Protein AF-M4B0E3-F1 (afdb_monomer)

Mean predicted aligned error: 4.86 Å

Organism: Xiphophorus maculatus (NCBI:txid8083)

pLDDT: mean 93.45, std 7.72, range [68.69, 98.56]

Solvent-accessible surface area (backbone atoms only — not comparable to full-atom values): 4027 Å² total; per-residue (Å²): 134,87,82,84,80,48,72,67,58,53,52,55,49,52,53,53,50,52,53,54,49,48,56,53,49,51,54,52,55,51,49,53,73,73,40,93,73,63,94,87,57,75,88,70,52,75,69,54,44,53,54,49,42,53,55,48,51,51,53,55,52,66,72,73,110

Sequence (65 aa):
RRRIITGVQRQAANVRERKRMFSLNEAFDELRRKVPTFAYEKRLSRIETLRLAIVYISFMMDLLE

Secondary structure (DSSP, 8-state):
-PPPPPHHHHHHHHHHHHHHHHHHHHHHHHHHHHS---TTSPPPPHHHHHHHHHHHHHHHHHHT-

Foldseek 3Di:
DDDDQDPVNVVVVVVVVVVVVVVVVVVLVVLQVVFDDDPPDDDDDSVRSVVRSVVVVVVVVVVVD

Radius of gyration: 19.0 Å; Cα contact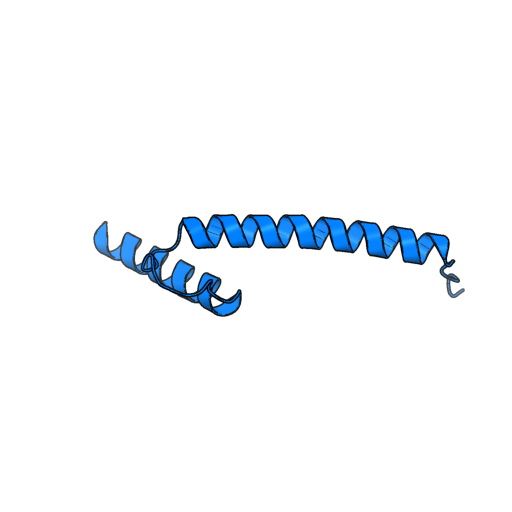s (8 Å, |Δi|>4): 13; chains: 1; bounding box: 41×46×44 Å

Structure (mmCIF, N/CA/C/O backbone):
data_AF-M4B0E3-F1
#
_entry.id   AF-M4B0E3-F1
#
loop_
_atom_site.group_PDB
_atom_site.id
_atom_site.type_symbol
_atom_site.label_atom_id
_atom_site.label_alt_id
_atom_site.label_comp_id
_atom_site.label_asym_id
_atom_site.label_entity_id
_atom_site.label_seq_id
_atom_site.pdbx_PDB_ins_code
_atom_site.Cartn_x
_atom_site.Cartn_y
_atom_site.Cartn_z
_atom_site.occupancy
_atom_site.B_iso_or_equiv
_atom_site.auth_seq_id
_atom_site.auth_comp_id
_atom_site.auth_asym_id
_atom_site.auth_atom_id
_atom_site.pdbx_PDB_model_num
ATOM 1 N N . ARG A 1 1 ? 19.066 -30.199 -18.433 1.00 68.69 1 ARG A N 1
ATOM 2 C CA . ARG A 1 1 ? 19.351 -29.056 -19.342 1.00 68.69 1 ARG A CA 1
ATOM 3 C C . ARG A 1 1 ? 18.937 -27.755 -18.654 1.00 68.69 1 ARG A C 1
ATOM 5 O O . ARG A 1 1 ? 17.761 -27.620 -18.346 1.00 68.69 1 ARG A O 1
ATOM 12 N N . ARG A 1 2 ? 19.858 -26.819 -18.377 1.00 71.12 2 ARG A N 1
ATOM 13 C CA . ARG A 1 2 ? 19.494 -25.472 -17.886 1.00 71.12 2 ARG A CA 1
ATOM 14 C C . ARG A 1 2 ? 18.995 -24.633 -19.059 1.00 71.12 2 ARG A C 1
ATOM 16 O O . ARG A 1 2 ? 19.673 -24.539 -20.075 1.00 71.12 2 ARG A O 1
ATOM 23 N N . ARG A 1 3 ? 17.805 -24.049 -18.925 1.00 80.50 3 ARG A N 1
ATOM 24 C CA . ARG A 1 3 ? 17.244 -23.128 -19.918 1.00 80.50 3 ARG A CA 1
ATOM 25 C C . ARG A 1 3 ? 18.022 -21.813 -19.845 1.00 80.50 3 ARG A C 1
ATOM 27 O O . ARG A 1 3 ? 18.067 -21.199 -18.783 1.00 80.50 3 ARG A O 1
ATOM 34 N N . ILE A 1 4 ? 18.646 -21.399 -20.945 1.00 86.31 4 ILE A N 1
ATOM 35 C CA . ILE A 1 4 ? 19.314 -20.096 -21.028 1.00 86.31 4 ILE A CA 1
ATOM 36 C C . ILE A 1 4 ? 18.226 -19.035 -21.217 1.00 86.31 4 ILE A C 1
ATOM 38 O O . ILE A 1 4 ? 17.487 -19.077 -22.199 1.00 86.31 4 ILE A O 1
ATOM 42 N N . ILE A 1 5 ? 18.097 -18.118 -20.257 1.00 87.94 5 ILE A N 1
ATOM 43 C CA . ILE A 1 5 ? 17.147 -17.002 -20.335 1.00 87.94 5 ILE A CA 1
ATOM 44 C C . ILE A 1 5 ? 17.744 -15.930 -21.244 1.00 87.94 5 ILE A C 1
ATOM 46 O O . ILE A 1 5 ? 18.816 -15.397 -20.952 1.00 87.94 5 ILE A O 1
ATOM 50 N N . THR A 1 6 ? 17.042 -15.591 -22.323 1.00 94.06 6 THR A N 1
ATOM 51 C CA . THR A 1 6 ? 17.478 -14.530 -23.238 1.00 94.06 6 THR A CA 1
ATOM 52 C C . THR A 1 6 ? 17.229 -13.142 -22.642 1.00 94.06 6 THR A C 1
ATOM 54 O O . THR A 1 6 ? 16.383 -12.961 -21.760 1.00 94.06 6 THR A O 1
ATOM 57 N N . GLY A 1 7 ? 17.937 -12.126 -23.148 1.00 94.75 7 GLY A N 1
ATOM 58 C CA . GLY A 1 7 ? 17.718 -10.732 -22.741 1.00 94.75 7 GLY A CA 1
ATOM 59 C C 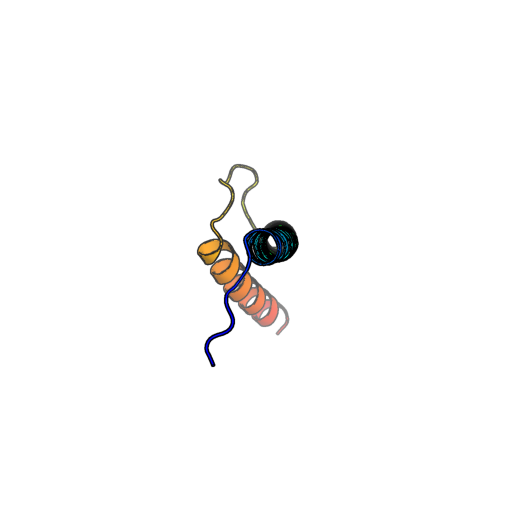. GLY A 1 7 ? 16.258 -10.287 -22.909 1.00 94.75 7 GLY A C 1
ATOM 60 O O . GLY A 1 7 ? 15.690 -9.691 -21.997 1.00 94.75 7 GLY A O 1
ATOM 61 N N . VAL A 1 8 ? 15.616 -10.687 -24.013 1.00 95.94 8 VAL A N 1
ATOM 62 C CA . VAL A 1 8 ? 14.196 -10.410 -24.297 1.00 95.94 8 VAL A CA 1
ATOM 63 C C . VAL A 1 8 ? 13.276 -11.056 -23.256 1.00 95.94 8 VAL A C 1
ATOM 65 O O . VAL A 1 8 ? 12.356 -10.413 -22.750 1.00 95.94 8 VAL A O 1
ATOM 68 N N . GLN A 1 9 ? 13.540 -12.308 -22.867 1.00 95.94 9 GLN A N 1
ATOM 69 C CA . GLN A 1 9 ? 12.758 -12.992 -21.830 1.00 95.94 9 GLN A CA 1
ATOM 70 C C . GLN A 1 9 ? 12.897 -12.311 -20.463 1.00 95.94 9 GLN A C 1
ATOM 72 O O . GLN A 1 9 ? 11.903 -12.170 -19.745 1.00 95.94 9 GLN A O 1
ATOM 77 N N . ARG A 1 10 ? 14.107 -11.848 -20.117 1.00 96.50 10 ARG A N 1
ATOM 78 C CA . ARG A 1 10 ? 14.359 -11.079 -18.889 1.00 96.50 10 ARG A CA 1
ATOM 79 C C . ARG A 1 10 ? 13.619 -9.741 -18.908 1.00 96.50 10 ARG A C 1
ATOM 81 O O . ARG A 1 10 ? 12.968 -9.395 -17.927 1.00 96.50 10 ARG A O 1
ATOM 88 N N . GLN A 1 11 ? 13.662 -9.018 -20.026 1.00 97.88 11 GLN A N 1
ATOM 89 C CA . GLN A 1 11 ? 12.948 -7.750 -20.179 1.00 97.88 11 GLN A CA 1
ATOM 90 C C . GLN A 1 11 ? 11.432 -7.937 -20.041 1.00 97.88 11 GLN A C 1
ATOM 92 O O . GLN A 1 11 ? 10.792 -7.213 -19.279 1.00 97.88 11 GLN A O 1
ATOM 97 N N . ALA A 1 12 ? 10.864 -8.951 -20.700 1.00 97.81 12 ALA A N 1
ATOM 98 C CA . ALA A 1 12 ? 9.445 -9.273 -20.583 1.00 97.81 12 ALA A CA 1
ATOM 99 C C . ALA A 1 12 ? 9.048 -9.621 -19.135 1.00 97.81 12 ALA A C 1
ATOM 101 O O . ALA A 1 12 ? 7.984 -9.213 -18.672 1.00 97.81 12 ALA A O 1
ATOM 102 N N . ALA A 1 13 ? 9.902 -10.339 -18.395 1.00 97.62 13 ALA A N 1
ATOM 103 C CA . ALA A 1 13 ? 9.681 -10.620 -16.976 1.00 97.62 13 ALA A CA 1
ATOM 104 C C . ALA A 1 13 ? 9.698 -9.346 -16.116 1.00 97.62 13 ALA A C 1
ATOM 106 O O . ALA A 1 13 ? 8.791 -9.153 -15.309 1.00 97.62 13 ALA A O 1
ATOM 107 N N . ASN A 1 14 ? 10.654 -8.442 -16.343 1.00 98.19 14 ASN A N 1
ATOM 108 C CA . ASN A 1 14 ? 10.738 -7.169 -15.622 1.00 98.19 14 ASN A CA 1
ATOM 109 C C . ASN A 1 14 ? 9.505 -6.281 -15.854 1.00 98.19 14 ASN A C 1
ATOM 111 O O . ASN A 1 14 ? 9.023 -5.640 -14.923 1.00 98.19 14 ASN A O 1
ATOM 115 N N . VAL A 1 15 ? 8.976 -6.245 -17.083 1.00 98.44 15 VAL A N 1
ATOM 116 C CA . VAL A 1 15 ? 7.745 -5.498 -17.401 1.00 98.44 15 VAL A CA 1
ATOM 117 C C . VAL A 1 15 ? 6.546 -6.076 -16.651 1.00 98.44 15 VAL A C 1
ATOM 119 O O . VAL A 1 15 ? 5.787 -5.322 -16.041 1.00 98.44 15 VAL A O 1
ATOM 122 N N . ARG A 1 16 ? 6.393 -7.408 -16.641 1.00 98.50 16 ARG A N 1
ATOM 123 C CA . ARG A 1 16 ? 5.318 -8.069 -15.883 1.00 98.50 16 ARG A CA 1
ATOM 124 C C . ARG A 1 16 ? 5.408 -7.757 -14.394 1.00 98.50 16 ARG A C 1
ATOM 126 O O . ARG A 1 16 ? 4.395 -7.421 -13.786 1.00 98.50 16 ARG A O 1
ATOM 13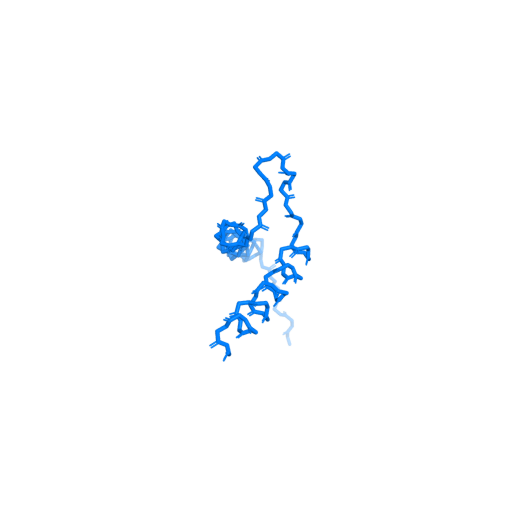3 N N . GLU A 1 17 ? 6.610 -7.806 -13.832 1.00 98.38 17 GLU A N 1
ATOM 134 C CA . GLU A 1 17 ? 6.812 -7.527 -12.414 1.00 98.38 17 GLU A CA 1
ATOM 135 C C . GLU A 1 17 ? 6.506 -6.074 -12.054 1.00 98.38 17 GLU A C 1
ATOM 137 O O . GLU A 1 17 ? 5.835 -5.803 -11.059 1.00 98.38 17 GLU A O 1
ATOM 142 N N . ARG A 1 18 ? 6.911 -5.131 -12.909 1.00 98.56 18 ARG A N 1
ATOM 143 C CA . ARG A 1 18 ? 6.575 -3.716 -12.737 1.00 98.56 18 ARG A CA 1
ATOM 144 C C . ARG A 1 18 ? 5.063 -3.493 -12.744 1.00 98.56 18 ARG A C 1
ATOM 146 O O . ARG A 1 18 ? 4.566 -2.762 -11.893 1.00 98.56 18 ARG A O 1
ATOM 153 N N . LYS A 1 19 ? 4.331 -4.149 -13.654 1.00 98.50 19 LYS A N 1
ATOM 154 C CA . LYS A 1 19 ? 2.862 -4.076 -13.703 1.00 98.50 19 LYS A CA 1
ATOM 155 C C . LYS A 1 19 ? 2.226 -4.663 -12.439 1.00 98.50 19 LYS A C 1
ATOM 157 O O . LYS A 1 19 ? 1.343 -4.038 -11.866 1.00 98.50 19 LYS A O 1
ATOM 162 N N . ARG A 1 20 ? 2.722 -5.809 -11.958 1.00 98.44 20 ARG A N 1
ATOM 163 C CA . ARG A 1 20 ? 2.268 -6.415 -10.695 1.00 98.44 20 ARG A CA 1
ATOM 164 C C . ARG A 1 20 ? 2.479 -5.473 -9.505 1.00 98.44 20 ARG A C 1
ATOM 166 O O . ARG A 1 20 ? 1.578 -5.295 -8.692 1.00 98.44 20 ARG A O 1
ATOM 173 N N . MET A 1 21 ? 3.658 -4.855 -9.412 1.00 98.38 21 MET A N 1
ATOM 174 C CA . MET A 1 21 ? 3.979 -3.892 -8.353 1.00 98.38 21 MET A CA 1
ATOM 175 C C . MET A 1 21 ? 3.146 -2.614 -8.436 1.00 98.38 21 MET A C 1
ATOM 177 O O . MET A 1 21 ? 2.787 -2.074 -7.393 1.00 98.38 21 MET A O 1
ATOM 181 N N . PHE A 1 22 ? 2.815 -2.144 -9.640 1.00 98.38 22 PHE A N 1
ATOM 182 C CA . PHE A 1 22 ? 1.915 -1.006 -9.819 1.00 98.38 22 PHE A CA 1
ATOM 183 C C . PHE A 1 22 ? 0.537 -1.291 -9.208 1.00 98.38 22 PHE A C 1
ATOM 185 O O . PHE A 1 22 ? 0.109 -0.544 -8.333 1.00 98.38 22 PHE A O 1
ATOM 192 N N . SER A 1 23 ? -0.091 -2.415 -9.571 1.00 98.25 23 SER A N 1
ATOM 193 C CA . SER A 1 23 ? -1.391 -2.813 -9.009 1.00 98.25 23 SER A CA 1
ATOM 194 C C . SER A 1 23 ? -1.343 -2.998 -7.487 1.00 98.25 23 SER A C 1
ATOM 196 O O . SER A 1 23 ? -2.266 -2.603 -6.784 1.00 98.25 23 SER A O 1
ATOM 198 N N . LEU A 1 24 ? -0.244 -3.543 -6.948 1.00 98.06 24 LEU A N 1
ATOM 199 C CA . LEU A 1 24 ? -0.065 -3.659 -5.497 1.00 98.06 24 LEU A CA 1
ATOM 200 C C . LEU A 1 24 ? 0.010 -2.285 -4.811 1.00 98.06 24 LEU A C 1
ATOM 202 O O . LEU A 1 24 ? -0.553 -2.099 -3.735 1.00 98.06 24 LEU A O 1
ATOM 206 N N . ASN A 1 25 ? 0.728 -1.331 -5.405 1.00 97.38 25 ASN A N 1
ATOM 207 C CA . ASN A 1 25 ? 0.848 0.015 -4.849 1.00 97.38 25 ASN A CA 1
ATOM 208 C C . ASN A 1 25 ? -0.490 0.758 -4.864 1.00 97.38 25 ASN A C 1
ATOM 210 O O . ASN A 1 25 ? -0.813 1.416 -3.879 1.00 97.38 25 ASN A O 1
ATOM 214 N N . GLU A 1 26 ? -1.267 0.607 -5.936 1.00 98.12 26 GLU A N 1
ATOM 215 C CA . GLU A 1 26 ? -2.607 1.182 -6.059 1.00 98.12 26 GLU A CA 1
ATOM 216 C C . GLU A 1 26 ? -3.546 0.668 -4.959 1.00 98.12 26 GLU A C 1
ATOM 218 O O . GLU A 1 26 ? -4.152 1.472 -4.252 1.00 98.12 26 GLU A O 1
ATOM 223 N N . ALA A 1 27 ? -3.570 -0.648 -4.718 1.00 98.12 27 ALA A N 1
ATOM 224 C CA . ALA A 1 27 ? -4.347 -1.241 -3.627 1.00 98.12 27 ALA A CA 1
ATOM 225 C C . ALA A 1 27 ? -3.911 -0.722 -2.242 1.00 98.12 27 ALA A C 1
ATOM 227 O O . ALA A 1 27 ? -4.735 -0.453 -1.370 1.00 98.12 27 ALA A O 1
ATOM 228 N N . PHE A 1 28 ? -2.606 -0.525 -2.035 1.00 97.62 28 PHE A N 1
ATOM 229 C CA . PHE A 1 28 ? -2.088 0.083 -0.808 1.00 97.62 28 PHE A CA 1
ATOM 230 C C . PHE A 1 28 ? -2.536 1.543 -0.640 1.00 97.62 28 PHE A C 1
ATOM 232 O O . PHE A 1 28 ? -2.761 1.988 0.484 1.00 97.62 28 PHE A O 1
ATOM 239 N N . ASP A 1 29 ? -2.648 2.299 -1.730 1.00 96.00 29 ASP A N 1
ATOM 240 C CA . ASP A 1 29 ? -3.121 3.685 -1.702 1.00 96.00 29 ASP A CA 1
ATOM 241 C C . ASP A 1 29 ? -4.629 3.795 -1.520 1.00 96.00 29 ASP A C 1
ATOM 243 O O . ASP A 1 29 ? -5.103 4.762 -0.923 1.00 96.00 29 ASP A O 1
ATOM 247 N N . GLU A 1 30 ? -5.386 2.810 -1.989 1.00 96.94 30 GLU A N 1
ATOM 248 C CA . GLU A 1 30 ? -6.795 2.672 -1.643 1.00 96.94 30 GLU A CA 1
ATOM 249 C C . GLU A 1 30 ? -6.972 2.357 -0.156 1.00 96.94 30 GLU A C 1
ATOM 251 O O . GLU A 1 30 ? -7.729 3.051 0.521 1.00 96.94 30 GLU A O 1
ATOM 256 N N . LEU A 1 31 ? -6.212 1.398 0.384 1.00 97.12 31 LEU A N 1
ATOM 257 C CA . LEU A 1 31 ? -6.271 1.062 1.806 1.00 97.12 31 LEU A CA 1
ATOM 258 C C . LEU A 1 31 ? -5.946 2.273 2.689 1.00 97.12 31 LEU A C 1
ATOM 260 O O . LEU A 1 31 ? -6.687 2.562 3.624 1.00 97.12 31 LEU A O 1
ATOM 264 N N . ARG A 1 32 ? -4.896 3.041 2.364 1.00 95.56 32 ARG A N 1
ATOM 265 C CA . ARG A 1 32 ? -4.550 4.272 3.103 1.00 95.56 32 ARG A CA 1
ATOM 266 C C . ARG A 1 32 ? -5.693 5.280 3.173 1.00 95.56 32 ARG A C 1
ATOM 268 O O . ARG A 1 32 ? -5.807 5.967 4.173 1.00 95.56 32 ARG A O 1
ATOM 275 N N . ARG A 1 33 ? -6.526 5.372 2.132 1.00 93.75 33 ARG A N 1
ATOM 276 C CA . ARG A 1 33 ? -7.689 6.276 2.106 1.00 93.75 33 ARG A CA 1
ATOM 277 C C . ARG A 1 33 ? -8.847 5.796 2.984 1.00 93.75 33 ARG A C 1
ATOM 279 O O . ARG A 1 33 ? -9.734 6.586 3.280 1.00 93.75 33 ARG A O 1
ATOM 286 N N . LYS A 1 34 ? -8.880 4.510 3.341 1.00 94.50 34 LYS A N 1
ATOM 287 C CA . LYS A 1 34 ? -9.927 3.903 4.180 1.00 94.50 34 LYS A CA 1
ATOM 288 C C . LYS A 1 34 ? -9.560 3.868 5.658 1.00 94.50 34 LYS A C 1
ATOM 290 O O . LYS A 1 34 ? -10.448 3.815 6.499 1.00 94.50 34 LYS A O 1
ATOM 295 N N . VAL A 1 35 ? -8.268 3.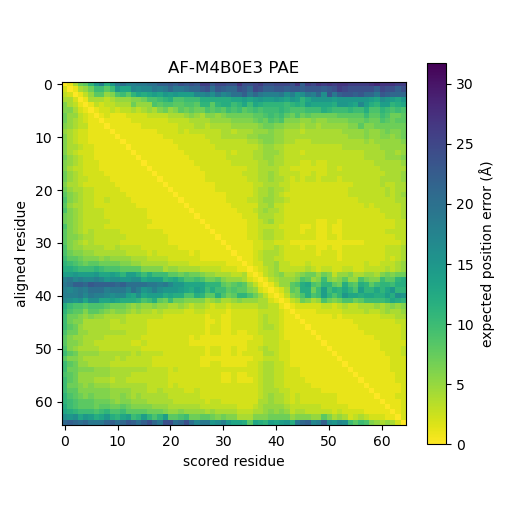859 5.959 1.00 93.81 35 VAL A N 1
ATOM 296 C CA . VAL A 1 35 ? -7.757 3.834 7.325 1.00 93.81 35 VAL A CA 1
ATOM 297 C C . VAL A 1 35 ? -7.769 5.259 7.901 1.00 93.81 35 VAL A C 1
ATOM 299 O O . VAL A 1 35 ? -7.375 6.187 7.195 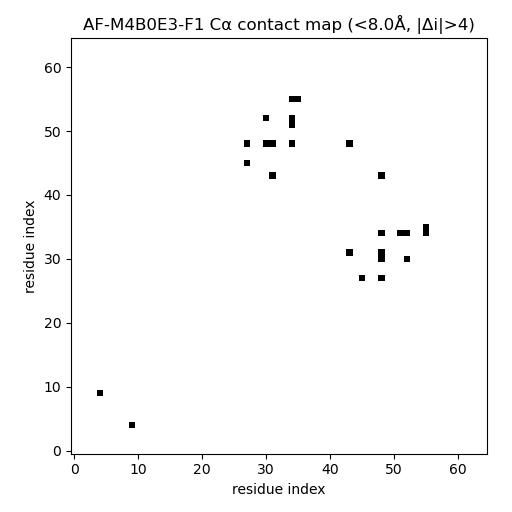1.00 93.81 35 VAL A O 1
ATOM 302 N N . PRO A 1 36 ? -8.206 5.465 9.157 1.00 92.56 36 PRO A N 1
ATOM 303 C CA . PRO A 1 36 ? -8.255 6.795 9.757 1.00 92.56 36 PRO A CA 1
ATOM 304 C C . PRO A 1 36 ? -6.847 7.371 9.963 1.00 92.56 36 PRO A C 1
ATOM 306 O O . PRO A 1 36 ? -6.015 6.760 10.627 1.00 92.56 36 PRO A O 1
ATOM 309 N N . THR A 1 37 ? -6.597 8.562 9.420 1.00 87.81 37 THR A N 1
ATOM 310 C CA . THR A 1 37 ? -5.358 9.341 9.606 1.00 87.81 37 THR A CA 1
ATOM 311 C C . THR A 1 37 ? -5.696 10.820 9.756 1.00 87.81 37 THR A C 1
ATOM 313 O O . THR A 1 37 ? -6.701 11.279 9.203 1.00 87.81 37 THR A O 1
ATOM 316 N N . PHE A 1 38 ? -4.858 11.601 10.436 1.00 79.50 38 PHE A N 1
ATOM 317 C CA . PHE A 1 38 ? -5.044 13.053 10.477 1.00 79.50 38 PHE A CA 1
ATOM 318 C C . PHE A 1 38 ? -4.651 13.692 9.135 1.00 79.50 38 PHE A C 1
ATOM 320 O O . PHE A 1 38 ? -3.713 13.264 8.470 1.00 79.50 38 PHE A O 1
ATOM 327 N N . ALA A 1 39 ? -5.351 14.754 8.722 1.00 69.06 39 ALA A N 1
ATOM 328 C CA . ALA A 1 39 ? -5.171 15.372 7.400 1.00 69.06 39 ALA A CA 1
ATOM 329 C C . ALA A 1 39 ? -3.760 15.948 7.145 1.00 69.06 39 ALA A C 1
ATOM 331 O O . ALA A 1 39 ? -3.362 16.120 5.995 1.00 69.06 39 ALA A O 1
ATOM 332 N N . TYR A 1 40 ? -3.006 16.246 8.206 1.00 73.62 40 TYR A N 1
ATOM 333 C CA . TYR A 1 40 ? -1.630 16.750 8.150 1.00 73.62 40 TYR A CA 1
ATOM 334 C C . TYR A 1 40 ? -0.575 15.649 8.339 1.00 73.62 40 TYR A C 1
ATOM 336 O O . TYR A 1 40 ? 0.623 15.942 8.366 1.00 73.62 40 TYR A O 1
ATOM 344 N N . GLU A 1 41 ? -0.984 14.388 8.496 1.00 77.44 41 GLU A N 1
ATOM 345 C CA . GLU A 1 41 ? -0.041 13.294 8.685 1.00 77.44 41 GLU A CA 1
ATOM 346 C C . GLU A 1 41 ? 0.668 12.915 7.391 1.00 77.44 41 GLU A C 1
ATOM 348 O O . GLU A 1 41 ? 0.127 12.903 6.283 1.00 77.44 41 GLU A O 1
ATOM 353 N N . LYS A 1 42 ? 1.938 12.555 7.560 1.00 83.88 42 LYS A N 1
ATOM 354 C CA . LYS A 1 42 ? 2.754 11.995 6.494 1.00 83.88 42 LYS A CA 1
ATOM 355 C C . LYS A 1 42 ? 2.117 10.701 5.976 1.00 83.88 42 LYS A C 1
ATOM 357 O O . LYS A 1 42 ? 1.603 9.893 6.743 1.00 83.88 42 LYS A O 1
ATOM 362 N N . ARG A 1 43 ? 2.257 10.445 4.669 1.00 89.69 43 ARG A N 1
ATOM 363 C CA . ARG A 1 43 ? 1.882 9.163 4.050 1.00 89.69 43 ARG A CA 1
ATOM 364 C C . ARG A 1 43 ? 2.501 7.985 4.811 1.00 89.69 43 ARG A C 1
ATOM 366 O O . ARG A 1 43 ? 3.725 7.845 4.846 1.00 89.69 43 ARG A O 1
ATOM 373 N N . LEU A 1 44 ? 1.640 7.114 5.331 1.00 93.19 44 LEU A N 1
ATOM 374 C CA . LEU A 1 44 ? 2.032 5.919 6.078 1.00 93.19 44 LEU A CA 1
ATOM 375 C C . LEU A 1 44 ? 2.867 4.953 5.229 1.00 93.19 44 LEU A C 1
ATOM 377 O O . LEU A 1 44 ? 2.557 4.688 4.058 1.00 93.19 44 LEU A O 1
ATOM 381 N N . SER A 1 45 ? 3.882 4.338 5.833 1.00 95.56 45 SER A N 1
ATOM 382 C CA . SER A 1 45 ? 4.590 3.204 5.233 1.00 95.56 45 SER A CA 1
ATOM 383 C C . SER A 1 45 ? 3.660 1.993 5.065 1.00 95.56 45 SER A C 1
ATOM 385 O O . SER A 1 45 ? 2.547 1.949 5.593 1.00 95.56 45 SER A O 1
ATOM 387 N N . ARG A 1 46 ? 4.090 0.981 4.298 1.00 96.00 46 ARG A N 1
ATOM 388 C CA . ARG A 1 46 ? 3.285 -0.237 4.079 1.00 96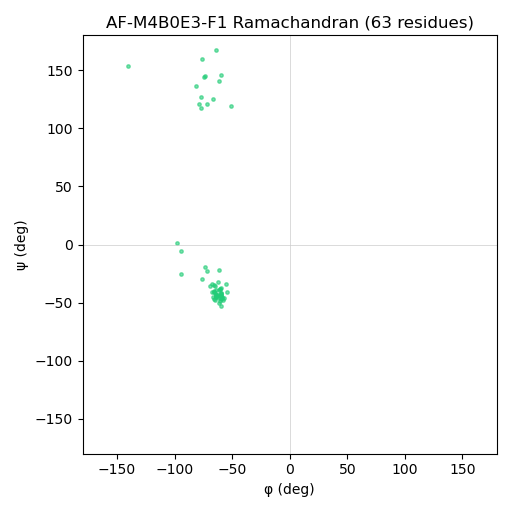.00 46 ARG A CA 1
ATOM 389 C C . ARG A 1 46 ? 2.974 -0.963 5.390 1.00 96.00 46 ARG A C 1
ATOM 391 O O . ARG A 1 46 ? 1.836 -1.364 5.594 1.00 96.00 46 ARG A O 1
ATOM 398 N N . ILE A 1 47 ? 3.965 -1.103 6.272 1.00 97.69 47 ILE A N 1
ATOM 399 C CA . ILE A 1 47 ? 3.781 -1.798 7.551 1.00 97.69 47 ILE A CA 1
ATOM 400 C C . ILE A 1 47 ? 2.852 -1.022 8.487 1.00 97.69 47 ILE A C 1
ATOM 402 O O . ILE A 1 47 ? 1.974 -1.624 9.097 1.00 97.69 47 ILE A O 1
ATOM 406 N N . GLU A 1 48 ? 2.989 0.303 8.549 1.00 95.75 48 GLU A N 1
ATOM 407 C CA . GLU A 1 48 ? 2.099 1.154 9.348 1.00 95.75 48 GLU A CA 1
ATOM 408 C C . GLU A 1 48 ? 0.661 1.090 8.829 1.00 95.75 48 GLU A C 1
ATOM 410 O O . GLU A 1 48 ? -0.255 0.898 9.619 1.00 95.75 48 GLU A O 1
ATOM 415 N N . THR A 1 49 ? 0.471 1.148 7.503 1.00 96.88 49 THR A N 1
ATOM 416 C CA . THR A 1 49 ? -0.860 1.039 6.877 1.00 96.88 49 THR A CA 1
ATOM 417 C C . THR A 1 49 ? -1.547 -0.273 7.267 1.00 96.88 49 THR A C 1
ATOM 419 O O . THR A 1 49 ? -2.712 -0.265 7.647 1.00 96.88 49 THR A O 1
ATOM 422 N N . LEU A 1 50 ? -0.829 -1.403 7.204 1.00 98.25 50 LEU A N 1
ATOM 423 C CA . LEU A 1 50 ? -1.387 -2.712 7.560 1.00 98.25 50 LEU A CA 1
ATOM 424 C C . LEU A 1 50 ? -1.714 -2.816 9.051 1.00 98.25 50 LEU A C 1
ATOM 426 O O . LEU A 1 50 ? -2.789 -3.289 9.406 1.00 98.25 50 LEU A O 1
ATOM 430 N N . ARG A 1 51 ? -0.804 -2.365 9.924 1.00 97.69 51 ARG A N 1
ATOM 431 C CA . ARG A 1 51 ? -1.027 -2.381 11.377 1.00 97.69 51 ARG A CA 1
ATOM 432 C C . ARG A 1 51 ? -2.248 -1.550 11.756 1.00 97.69 51 ARG A C 1
ATOM 434 O O . ARG A 1 51 ? -3.091 -2.029 12.505 1.00 97.69 51 ARG A O 1
ATOM 441 N N . LEU A 1 52 ? -2.361 -0.344 11.205 1.00 96.69 52 LEU A N 1
ATOM 442 C CA . LEU A 1 52 ? -3.467 0.553 11.509 1.00 96.69 52 LEU A CA 1
ATOM 443 C C . LEU A 1 52 ? -4.797 0.037 10.946 1.00 96.69 52 LEU A C 1
ATOM 445 O O . LEU A 1 52 ? -5.812 0.140 11.622 1.00 96.69 52 LEU A O 1
ATOM 449 N N . ALA A 1 53 ? -4.793 -0.596 9.767 1.00 98.06 53 ALA A N 1
ATOM 450 C CA . ALA A 1 53 ? -5.981 -1.256 9.225 1.00 98.06 53 ALA A CA 1
ATOM 451 C C . ALA A 1 53 ? -6.501 -2.377 10.139 1.00 98.06 53 ALA A C 1
ATOM 453 O O . ALA A 1 53 ? -7.701 -2.447 10.382 1.00 98.06 53 ALA A O 1
ATOM 454 N N . ILE A 1 54 ? -5.611 -3.225 10.670 1.00 98.19 54 ILE A N 1
ATOM 455 C CA . ILE A 1 54 ? -5.989 -4.306 11.597 1.00 98.19 54 ILE A CA 1
ATOM 456 C C . ILE A 1 54 ? -6.620 -3.723 12.864 1.00 98.19 54 ILE A C 1
ATOM 458 O O . ILE A 1 54 ? -7.720 -4.122 13.232 1.00 98.19 54 ILE A O 1
ATOM 462 N N . VAL A 1 55 ? -5.956 -2.744 13.488 1.00 97.50 55 VAL A N 1
ATOM 463 C CA . VAL A 1 55 ? -6.467 -2.079 14.698 1.00 97.50 55 VAL A CA 1
ATOM 4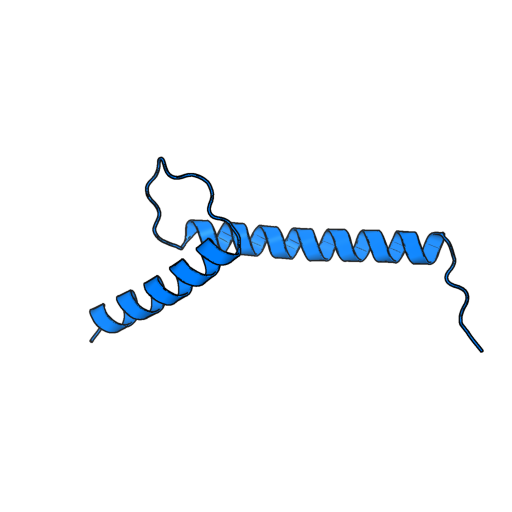64 C C . VAL A 1 55 ? -7.820 -1.421 14.434 1.00 97.50 55 VAL A C 1
ATOM 466 O O . VAL A 1 55 ? -8.721 -1.525 15.259 1.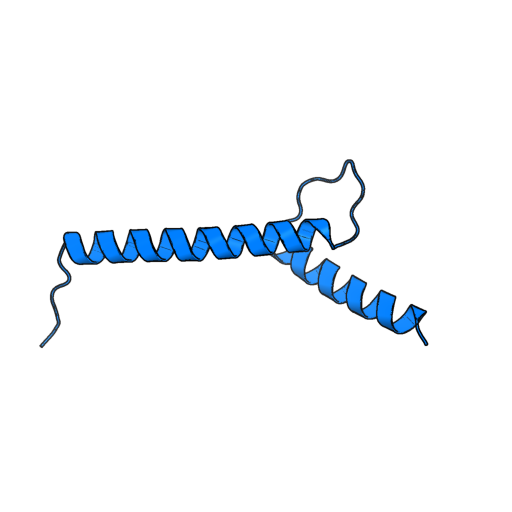00 97.50 55 VAL A O 1
ATOM 469 N N . TYR A 1 56 ? -7.985 -0.776 13.278 1.00 96.94 56 TYR A N 1
ATOM 470 C CA . TYR A 1 56 ? -9.232 -0.109 12.924 1.00 96.94 56 TYR A CA 1
ATOM 471 C C . TYR A 1 56 ? -10.393 -1.089 12.730 1.00 96.94 56 TYR A C 1
ATOM 473 O O . TYR A 1 56 ? -11.492 -0.813 13.198 1.00 96.94 56 TYR A O 1
ATOM 481 N N . ILE A 1 57 ? -10.152 -2.239 12.090 1.00 97.81 57 ILE A N 1
ATOM 482 C CA . ILE A 1 57 ? -11.166 -3.295 11.963 1.00 97.81 57 ILE A CA 1
ATOM 483 C C . ILE A 1 57 ? -11.585 -3.798 13.347 1.00 97.81 57 ILE A C 1
ATOM 485 O O . ILE A 1 57 ? -12.780 -3.844 13.615 1.00 97.81 57 ILE A O 1
ATOM 489 N N . SER A 1 58 ? -10.630 -4.118 14.230 1.00 97.88 58 SER A N 1
ATOM 490 C CA . SER A 1 58 ? -10.937 -4.558 15.599 1.00 97.88 58 SER A CA 1
ATOM 491 C C . SER A 1 58 ? -11.754 -3.514 16.360 1.00 97.88 58 SER A C 1
ATOM 493 O O . SER A 1 58 ? -12.807 -3.835 16.888 1.00 97.88 58 SER A O 1
ATOM 495 N N . PHE A 1 59 ? -11.338 -2.247 16.322 1.00 97.00 59 PHE A N 1
ATOM 496 C CA . PHE A 1 59 ? -12.064 -1.161 16.981 1.00 97.00 59 PHE A CA 1
ATOM 497 C C . PHE A 1 59 ? -13.499 -0.993 16.454 1.00 97.00 59 PHE A C 1
ATOM 499 O O . PHE A 1 59 ? -14.424 -0.767 17.227 1.00 97.00 59 PHE A O 1
ATOM 506 N N . MET A 1 60 ? -13.697 -1.098 15.136 1.00 97.00 60 MET A N 1
ATOM 507 C CA . MET A 1 60 ? -15.030 -1.017 14.533 1.00 97.00 60 MET A CA 1
ATOM 508 C C . MET A 1 60 ? -15.907 -2.216 14.905 1.00 97.00 60 MET A C 1
ATOM 510 O O . MET A 1 60 ? -17.111 -2.042 15.047 1.00 97.00 60 MET A O 1
ATOM 514 N N . MET A 1 61 ? -15.328 -3.411 15.056 1.00 97.62 61 MET A N 1
ATOM 515 C CA . MET A 1 61 ? -16.055 -4.585 15.544 1.00 97.62 61 MET A CA 1
ATOM 516 C C . MET A 1 61 ? -16.510 -4.395 16.993 1.00 97.62 61 MET A C 1
ATOM 518 O O . MET A 1 61 ? -17.690 -4.582 17.259 1.00 97.62 61 MET A O 1
ATOM 522 N N . ASP A 1 62 ? -15.616 -3.947 17.878 1.00 97.31 62 ASP A N 1
ATOM 523 C CA . ASP A 1 62 ? -15.926 -3.714 19.296 1.00 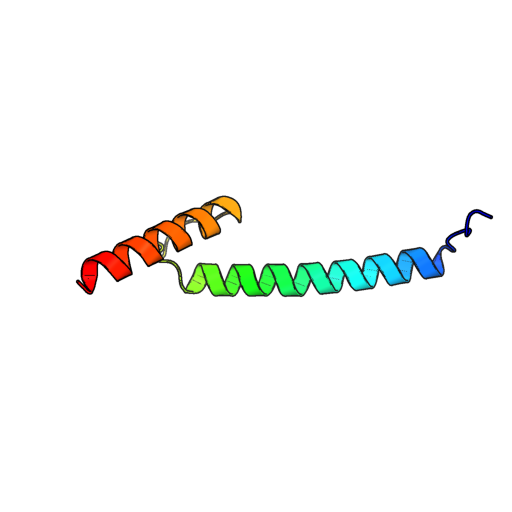97.31 62 ASP A CA 1
ATOM 524 C C . ASP A 1 62 ? -17.011 -2.635 19.487 1.00 97.31 62 ASP A C 1
ATOM 526 O O . ASP A 1 62 ? -17.798 -2.696 20.422 1.00 97.31 62 ASP A O 1
ATOM 530 N N . LEU A 1 63 ? -17.069 -1.630 18.601 1.00 96.62 63 LEU A N 1
ATOM 531 C CA . LEU A 1 63 ? -18.084 -0.568 18.644 1.00 96.62 63 LEU A CA 1
ATOM 532 C C . LEU A 1 63 ? -19.489 -1.044 18.229 1.00 96.62 63 LEU A C 1
ATOM 534 O O . LEU A 1 63 ? -20.473 -0.372 18.534 1.00 96.62 63 LEU A O 1
ATOM 538 N N . LEU A 1 64 ? -19.575 -2.133 17.464 1.00 95.31 64 LEU A N 1
ATOM 539 C CA . LEU A 1 64 ? -20.833 -2.675 16.941 1.00 95.31 64 LEU A CA 1
ATOM 540 C C . LEU A 1 64 ? -21.436 -3.777 17.829 1.00 95.31 64 LEU A C 1
ATOM 542 O O . LEU A 1 64 ? -22.536 -4.239 17.514 1.00 95.31 64 LEU A O 1
ATOM 546 N N . GLU A 1 65 ? -20.736 -4.196 18.887 1.00 79.44 65 GLU A N 1
ATOM 547 C CA . GLU A 1 65 ? -21.280 -5.031 19.973 1.00 79.44 65 GLU A CA 1
ATOM 548 C C . GLU A 1 65 ? -22.160 -4.213 20.932 1.00 79.44 65 GLU A C 1
ATOM 550 O O . GLU A 1 65 ? -23.201 -4.763 21.365 1.00 79.44 65 GLU A O 1
#

Nearest PDB structures (foldseek):
  2lfh-assembly1_B  TM=7.854E-01  e=2.751E-01  Homo sapiens
  3oja-assembly1_A  TM=4.529E-01  e=3.799E+00  Anopheles gambiae

InterPro domains:
  IPR011598 Myc-type, basic helix-loop-helix (bHLH) domain [PF00010] (9-60)
  IPR011598 Myc-type, basic helix-loop-helix (bHLH) domain [PS50888] (8-60)
  IPR011598 Myc-type, basic helix-loop-helix (bHLH) domain [SM00353] (14-65)
  IPR036638 Helix-loop-helix DNA-binding domain superfamily [G3DSA:4.10.280.10] (1-65)
  IPR036638 Helix-loop-helix DNA-binding domain superfamily [SSF47459] (9-64)
  IPR050283 E-box Binding Transcriptional Regulators [PTHR23349] (7-64)